Protein AF-S5TGA7-F1 (afdb_monomer)

Organism: NCBI:txid1224163

Sequence (76 aa):
MDPNDEREGIHLAAQATEAPLNDLMLRMLAQELPLLDSVDRGRVYEILREYQEAGGETITSQEQLPTEIRDLMDLY

Structure (mmCIF, N/CA/C/O backbone):
data_AF-S5TGA7-F1
#
_entry.id   AF-S5TGA7-F1
#
loop_
_atom_site.group_PDB
_atom_site.id
_atom_site.type_symbol
_atom_site.label_atom_id
_atom_site.label_alt_id
_atom_site.label_comp_id
_atom_site.label_asym_id
_atom_site.label_entity_id
_atom_site.label_seq_id
_atom_site.pdbx_PDB_ins_code
_atom_site.Cartn_x
_atom_site.Cartn_y
_atom_site.Cartn_z
_atom_site.occupancy
_atom_site.B_iso_or_equiv
_atom_site.auth_seq_id
_atom_site.auth_comp_id
_atom_site.auth_asym_id
_atom_site.auth_atom_id
_atom_site.pdbx_PDB_model_num
ATOM 1 N N . MET A 1 1 ? 24.264 3.779 -14.401 1.00 46.53 1 MET A N 1
ATOM 2 C CA . MET A 1 1 ? 23.247 4.372 -13.517 1.00 46.53 1 MET A CA 1
ATOM 3 C C . MET A 1 1 ? 22.190 4.904 -14.457 1.00 46.53 1 MET A C 1
ATOM 5 O O . MET A 1 1 ? 22.471 5.859 -15.175 1.00 46.53 1 MET A O 1
ATOM 9 N N . ASP A 1 2 ? 21.096 4.164 -14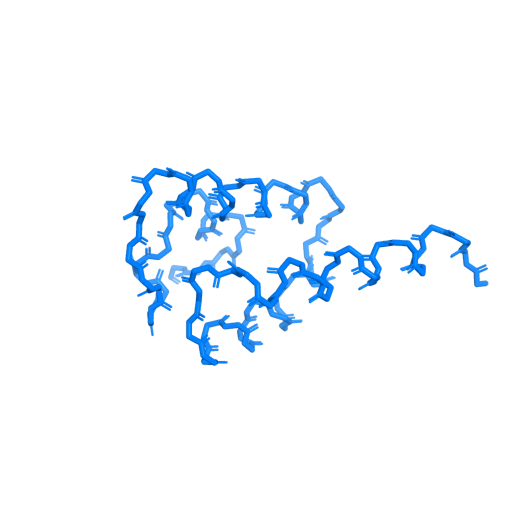.608 1.00 44.31 2 ASP A N 1
ATOM 10 C CA . ASP A 1 2 ? 20.037 4.494 -15.556 1.00 44.31 2 ASP A CA 1
ATOM 11 C C . ASP A 1 2 ? 19.176 5.632 -14.983 1.00 44.31 2 ASP A C 1
ATOM 13 O O . ASP A 1 2 ? 18.675 5.512 -13.867 1.00 44.31 2 ASP A O 1
ATOM 17 N N . PRO A 1 3 ? 18.952 6.734 -15.720 1.00 51.34 3 PRO A N 1
ATOM 18 C CA . PRO A 1 3 ? 18.226 7.918 -15.235 1.00 51.34 3 PRO A CA 1
ATOM 19 C C . PRO A 1 3 ? 16.708 7.696 -15.037 1.00 51.34 3 PRO A C 1
ATOM 21 O O . PRO A 1 3 ? 15.948 8.652 -14.835 1.00 51.34 3 PRO A O 1
ATOM 24 N N . ASN A 1 4 ? 16.239 6.449 -15.148 1.00 52.62 4 ASN A N 1
ATOM 25 C CA . ASN A 1 4 ? 14.877 6.038 -14.811 1.00 52.62 4 ASN A CA 1
ATOM 26 C C . ASN A 1 4 ? 14.759 5.527 -13.366 1.00 52.62 4 ASN A C 1
ATOM 28 O O . ASN A 1 4 ? 13.734 5.796 -12.745 1.00 52.62 4 ASN A O 1
ATOM 32 N N . ASP A 1 5 ? 15.803 4.910 -12.801 1.00 49.91 5 ASP A N 1
ATOM 33 C CA . ASP A 1 5 ? 15.776 4.377 -11.426 1.00 49.91 5 ASP A CA 1
ATOM 34 C C . ASP A 1 5 ? 15.602 5.489 -10.382 1.00 49.91 5 ASP A C 1
ATOM 36 O O . ASP A 1 5 ? 14.886 5.332 -9.396 1.00 49.91 5 ASP A O 1
ATOM 40 N N . GLU A 1 6 ? 16.215 6.654 -10.609 1.00 48.75 6 GLU A N 1
ATOM 41 C CA . GLU A 1 6 ? 16.132 7.794 -9.686 1.00 48.75 6 GLU A CA 1
ATOM 42 C C . GLU A 1 6 ? 14.729 8.423 -9.663 1.00 48.75 6 GLU A C 1
ATOM 44 O O . GLU A 1 6 ? 14.268 8.898 -8.623 1.00 48.75 6 GLU A O 1
ATOM 49 N N . ARG A 1 7 ? 14.026 8.404 -10.804 1.00 52.47 7 ARG A N 1
ATOM 50 C CA . ARG A 1 7 ? 12.655 8.922 -10.914 1.00 52.47 7 ARG A CA 1
ATOM 51 C C . ARG A 1 7 ? 11.635 7.947 -10.344 1.00 52.47 7 ARG A C 1
ATOM 53 O O . ARG A 1 7 ? 10.700 8.410 -9.696 1.00 52.47 7 ARG A O 1
ATOM 60 N N . GLU A 1 8 ? 11.843 6.640 -10.517 1.00 51.34 8 GLU A N 1
ATOM 61 C CA . GLU A 1 8 ? 11.068 5.633 -9.790 1.00 51.34 8 GLU A CA 1
ATOM 62 C C . GLU A 1 8 ? 11.290 5.800 -8.285 1.00 51.34 8 GLU A C 1
ATOM 64 O O . GLU A 1 8 ? 10.328 6.061 -7.576 1.00 51.34 8 GLU A O 1
ATOM 69 N N . GLY A 1 9 ? 12.533 5.811 -7.792 1.00 51.31 9 GLY A N 1
ATOM 70 C CA . GLY A 1 9 ? 12.839 5.931 -6.359 1.00 51.31 9 GLY A CA 1
ATOM 71 C C . GLY A 1 9 ? 12.153 7.108 -5.645 1.00 51.31 9 GLY A C 1
ATOM 72 O O . GLY A 1 9 ? 11.613 6.935 -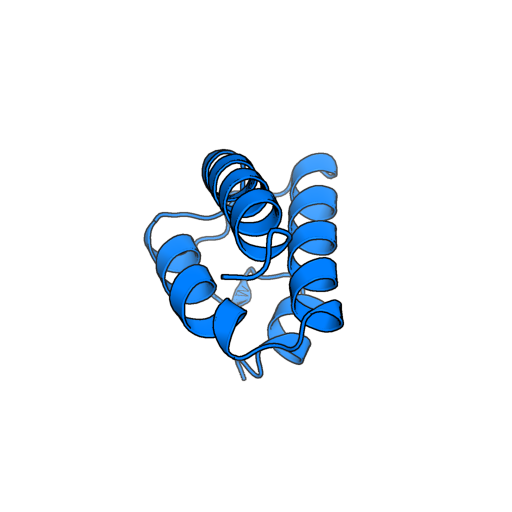4.551 1.00 51.31 9 GLY A O 1
ATOM 73 N N . ILE A 1 10 ? 12.099 8.286 -6.278 1.00 53.53 10 ILE A N 1
ATOM 74 C CA . ILE A 1 10 ? 11.394 9.466 -5.740 1.00 53.53 10 ILE A CA 1
ATOM 75 C C . ILE A 1 10 ? 9.869 9.259 -5.734 1.00 53.53 10 ILE A C 1
ATOM 77 O O . ILE A 1 10 ? 9.199 9.646 -4.776 1.00 53.53 10 ILE A O 1
ATOM 81 N N . HIS A 1 11 ? 9.312 8.623 -6.769 1.00 54.19 11 HIS A N 1
ATOM 82 C CA . HIS A 1 11 ? 7.884 8.303 -6.843 1.00 54.19 11 HIS A CA 1
ATOM 83 C C . HIS A 1 11 ? 7.481 7.229 -5.821 1.00 54.19 11 HIS A C 1
ATOM 85 O O . HIS A 1 11 ? 6.418 7.325 -5.214 1.00 54.19 11 HIS A O 1
ATOM 91 N N . LEU A 1 12 ? 8.332 6.224 -5.596 1.00 53.16 12 LEU A N 1
ATOM 92 C CA . LEU A 1 12 ? 8.106 5.151 -4.623 1.00 53.16 12 LEU A CA 1
ATOM 93 C C . LEU A 1 12 ? 8.142 5.698 -3.187 1.00 53.16 12 LEU A C 1
ATOM 95 O O . LEU A 1 12 ? 7.293 5.339 -2.378 1.00 53.16 12 LEU A O 1
ATOM 99 N N . ALA A 1 13 ? 9.077 6.605 -2.876 1.00 53.50 13 ALA A N 1
ATOM 100 C CA . ALA A 1 13 ? 9.186 7.227 -1.553 1.00 53.50 13 ALA A CA 1
ATOM 101 C C . ALA A 1 13 ? 8.004 8.161 -1.227 1.00 53.50 13 ALA A C 1
ATOM 103 O O . ALA A 1 13 ? 7.513 8.171 -0.096 1.00 53.50 13 ALA A O 1
ATOM 104 N N . ALA A 1 14 ? 7.519 8.918 -2.217 1.00 54.81 14 ALA A N 1
ATOM 105 C CA . ALA A 1 14 ? 6.322 9.743 -2.064 1.00 54.81 14 ALA A CA 1
ATOM 106 C C . ALA A 1 14 ? 5.071 8.877 -1.830 1.00 54.81 14 ALA A C 1
ATOM 108 O O . ALA A 1 14 ? 4.342 9.103 -0.868 1.00 54.81 14 ALA A O 1
ATOM 109 N N . GLN A 1 15 ? 4.882 7.823 -2.632 1.00 56.56 15 GLN A N 1
ATOM 110 C CA . GLN A 1 15 ? 3.756 6.893 -2.485 1.00 56.56 15 GLN A CA 1
ATOM 111 C C . GLN A 1 15 ? 3.812 6.088 -1.179 1.00 56.56 15 GLN A C 1
ATOM 113 O O . GLN A 1 15 ? 2.778 5.845 -0.572 1.00 56.56 15 GLN A O 1
ATOM 118 N N . ALA A 1 16 ? 5.003 5.725 -0.694 1.00 58.34 16 ALA A N 1
ATOM 119 C CA . ALA A 1 16 ? 5.187 5.056 0.596 1.00 58.34 16 ALA A CA 1
ATOM 120 C C . ALA A 1 16 ? 4.716 5.902 1.792 1.00 58.34 16 ALA A C 1
ATOM 122 O O . ALA A 1 16 ? 4.310 5.346 2.808 1.00 58.34 16 ALA A O 1
ATOM 123 N N . THR A 1 17 ? 4.769 7.233 1.676 1.00 58.19 17 THR A N 1
ATOM 124 C CA . THR A 1 17 ? 4.363 8.158 2.748 1.00 58.19 17 THR A CA 1
ATOM 125 C C . THR A 1 17 ? 2.836 8.298 2.840 1.00 58.19 17 THR A C 1
ATOM 127 O O . THR A 1 17 ? 2.316 8.629 3.901 1.00 58.19 17 THR A O 1
ATOM 130 N N . GLU A 1 18 ? 2.118 8.010 1.750 1.00 65.31 18 GLU A N 1
ATOM 131 C CA . GLU A 1 18 ? 0.655 8.136 1.641 1.00 65.31 18 GLU A CA 1
ATOM 132 C C . GLU A 1 18 ? -0.061 6.784 1.491 1.00 65.31 18 GLU A C 1
ATOM 134 O O . GLU A 1 18 ? -1.286 6.738 1.388 1.00 65.31 18 GLU A O 1
ATOM 139 N N . ALA A 1 19 ? 0.682 5.674 1.470 1.00 72.56 19 ALA A N 1
ATOM 140 C CA . ALA A 1 19 ? 0.103 4.350 1.320 1.00 72.56 19 ALA A CA 1
ATOM 141 C C . ALA A 1 19 ? -0.764 3.984 2.543 1.00 72.56 19 ALA A C 1
ATOM 143 O O . ALA A 1 19 ? -0.373 4.263 3.681 1.00 72.56 19 ALA A O 1
ATOM 144 N N . PRO A 1 20 ? -1.887 3.270 2.344 1.00 87.06 20 PRO A N 1
ATOM 145 C CA . PRO A 1 20 ? -2.769 2.807 3.414 1.00 87.06 20 PRO A CA 1
ATOM 146 C C . PRO A 1 20 ? -2.162 1.604 4.155 1.00 87.06 20 PRO A C 1
ATOM 148 O O . PRO A 1 20 ? -2.826 0.593 4.343 1.00 87.06 20 PRO A O 1
ATOM 151 N N . LEU A 1 21 ? -0.889 1.664 4.550 1.00 91.25 21 LEU A N 1
ATOM 152 C CA . LEU A 1 21 ? -0.135 0.565 5.158 1.00 91.25 21 LEU A CA 1
ATOM 153 C C . LEU A 1 21 ? 0.424 1.005 6.512 1.00 91.25 21 LEU A C 1
ATOM 155 O O . LEU A 1 21 ? 0.923 2.119 6.652 1.00 91.25 21 LEU A O 1
ATOM 159 N N . ASN A 1 22 ? 0.404 0.121 7.509 1.00 92.06 22 ASN A N 1
ATOM 160 C CA . ASN A 1 22 ? 1.187 0.349 8.724 1.00 92.06 22 ASN A CA 1
ATOM 161 C C . ASN A 1 22 ? 2.689 0.089 8.482 1.00 92.06 22 ASN A C 1
ATOM 163 O O . ASN A 1 22 ? 3.086 -0.486 7.468 1.00 92.06 22 ASN A O 1
ATOM 167 N N . ASP A 1 23 ? 3.531 0.442 9.456 1.00 89.06 23 ASP A N 1
ATOM 168 C CA . ASP A 1 23 ? 4.988 0.267 9.359 1.00 89.06 23 ASP A CA 1
ATOM 169 C C . ASP A 1 23 ? 5.423 -1.173 9.036 1.00 89.06 23 ASP A C 1
ATOM 171 O O . ASP A 1 23 ? 6.427 -1.383 8.355 1.00 89.06 23 ASP A O 1
ATOM 175 N N . LEU A 1 24 ? 4.694 -2.175 9.539 1.00 92.50 24 LEU A N 1
ATOM 176 C CA . LEU A 1 24 ? 4.990 -3.585 9.287 1.00 92.50 24 LEU A CA 1
ATOM 177 C C . LEU A 1 24 ? 4.756 -3.933 7.814 1.00 92.50 24 LEU A C 1
ATOM 179 O O . LEU A 1 24 ? 5.653 -4.460 7.154 1.00 92.50 24 LEU A O 1
ATOM 183 N N . MET A 1 25 ? 3.569 -3.609 7.303 1.00 93.25 25 MET A N 1
ATOM 184 C CA . MET A 1 25 ? 3.172 -3.890 5.928 1.00 93.25 25 MET A CA 1
ATOM 185 C C . MET A 1 25 ? 3.984 -3.070 4.930 1.00 93.25 25 MET A C 1
ATOM 187 O O . MET A 1 25 ? 4.369 -3.596 3.890 1.00 93.25 25 MET A O 1
ATOM 191 N N . LEU A 1 26 ? 4.336 -1.828 5.272 1.00 90.50 26 LEU A N 1
ATOM 192 C CA . LEU A 1 26 ? 5.218 -0.999 4.457 1.00 90.50 26 LEU A CA 1
ATOM 193 C C . LEU A 1 26 ? 6.615 -1.622 4.318 1.00 90.50 26 LEU A C 1
ATOM 195 O O . LEU A 1 26 ? 7.164 -1.673 3.220 1.00 90.50 26 LEU A O 1
ATOM 199 N N . ARG A 1 27 ? 7.191 -2.138 5.413 1.00 90.38 27 ARG A N 1
ATOM 200 C CA . ARG A 1 27 ? 8.489 -2.833 5.368 1.00 90.38 27 ARG A CA 1
ATOM 201 C C . ARG A 1 27 ? 8.421 -4.138 4.590 1.00 90.38 27 ARG A C 1
ATOM 203 O O . ARG A 1 27 ? 9.385 -4.455 3.901 1.00 90.38 27 ARG A O 1
ATOM 210 N N . MET A 1 28 ? 7.337 -4.900 4.727 1.00 91.75 28 MET A N 1
ATOM 211 C CA . MET A 1 28 ? 7.127 -6.120 3.945 1.00 91.75 28 MET A CA 1
ATOM 212 C C . MET A 1 28 ? 7.067 -5.776 2.455 1.00 91.75 28 MET A C 1
ATOM 214 O O . MET A 1 28 ? 7.845 -6.304 1.672 1.00 91.75 28 MET A O 1
ATOM 218 N N . LEU A 1 29 ? 6.231 -4.806 2.080 1.00 90.44 29 LEU A N 1
ATOM 219 C CA . LEU A 1 29 ? 6.110 -4.348 0.703 1.00 90.44 29 LEU A CA 1
ATOM 220 C C . 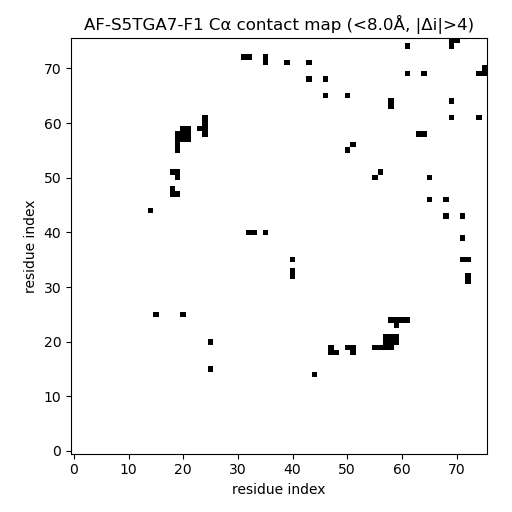LEU A 1 29 ? 7.462 -3.878 0.139 1.00 90.44 29 LEU A C 1
ATOM 222 O O . LEU A 1 29 ? 7.828 -4.253 -0.968 1.00 90.44 29 LEU A O 1
ATOM 226 N N . ALA A 1 30 ? 8.247 -3.126 0.913 1.00 88.50 30 ALA A N 1
ATOM 227 C CA . ALA A 1 30 ? 9.577 -2.679 0.498 1.00 88.50 30 ALA A CA 1
ATOM 228 C C . ALA A 1 30 ? 10.585 -3.825 0.256 1.00 88.50 30 ALA A C 1
ATOM 230 O O . ALA A 1 30 ? 11.536 -3.633 -0.499 1.00 88.50 30 ALA A O 1
ATOM 231 N N . GLN A 1 31 ? 10.402 -4.986 0.893 1.00 90.50 31 GLN A N 1
ATOM 232 C CA . GLN A 1 31 ? 11.244 -6.174 0.691 1.00 90.50 31 GLN A CA 1
ATOM 233 C C . GLN A 1 31 ? 10.815 -6.984 -0.535 1.00 90.50 31 GLN A C 1
ATOM 235 O O . GLN A 1 31 ? 11.672 -7.478 -1.261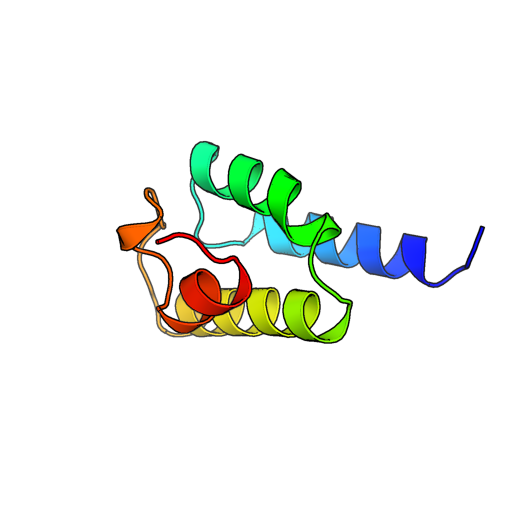 1.00 90.50 31 GLN A O 1
ATOM 240 N N . GLU A 1 32 ? 9.510 -7.074 -0.779 1.00 91.19 32 GLU A N 1
ATOM 241 C CA . GLU A 1 32 ? 8.935 -7.903 -1.842 1.00 91.19 32 GLU A CA 1
ATOM 242 C C . GLU A 1 32 ? 8.871 -7.185 -3.200 1.00 91.19 32 GLU A C 1
ATOM 244 O O . GLU A 1 32 ? 9.133 -7.786 -4.237 1.00 91.19 32 GLU A O 1
ATOM 249 N N . LEU A 1 33 ? 8.587 -5.876 -3.231 1.00 89.62 33 LEU A N 1
ATOM 250 C CA . LEU A 1 33 ? 8.459 -5.114 -4.484 1.00 89.62 33 LEU A CA 1
ATOM 251 C C . LEU A 1 33 ? 9.669 -5.197 -5.433 1.00 89.62 33 LEU A C 1
ATOM 253 O O . LEU A 1 33 ? 9.447 -5.209 -6.644 1.00 89.62 33 LEU A O 1
ATOM 257 N N . PRO A 1 34 ? 10.930 -5.230 -4.956 1.00 89.25 34 PRO A N 1
ATOM 258 C CA . PRO A 1 34 ? 12.090 -5.409 -5.830 1.00 89.25 34 PRO A CA 1
ATOM 259 C C . PRO A 1 34 ? 12.167 -6.783 -6.509 1.00 89.25 34 PRO A C 1
ATOM 261 O O . PRO A 1 34 ? 12.939 -6.935 -7.454 1.00 89.25 34 PRO A O 1
ATOM 264 N N . LEU A 1 35 ? 11.422 -7.778 -6.018 1.00 90.31 35 LEU A N 1
ATOM 265 C CA . LEU A 1 35 ? 11.355 -9.119 -6.605 1.00 90.31 35 LEU A CA 1
ATOM 266 C C . LEU A 1 35 ? 10.347 -9.189 -7.760 1.00 90.31 35 LEU A C 1
ATOM 268 O O . LEU A 1 35 ? 10.470 -10.065 -8.615 1.00 90.31 35 LEU A O 1
ATOM 272 N N . LEU A 1 36 ? 9.386 -8.262 -7.799 1.00 90.44 36 LEU A N 1
ATOM 273 C CA . LEU A 1 36 ? 8.412 -8.139 -8.880 1.00 90.44 36 LEU A CA 1
ATOM 274 C C . LEU A 1 36 ? 9.034 -7.501 -10.123 1.00 90.44 36 LEU A C 1
ATOM 276 O O . LEU A 1 36 ? 9.939 -6.658 -10.041 1.00 90.44 36 LEU A O 1
ATOM 280 N N . ASP A 1 37 ? 8.493 -7.847 -11.291 1.00 91.50 37 ASP A N 1
ATOM 281 C CA . ASP A 1 37 ? 8.820 -7.117 -12.508 1.00 91.50 37 ASP A CA 1
ATOM 282 C C . ASP A 1 37 ? 8.261 -5.678 -12.466 1.00 91.50 37 ASP A C 1
ATOM 284 O O . ASP A 1 37 ? 7.525 -5.273 -11.559 1.00 91.50 37 ASP A O 1
ATOM 288 N N . SER A 1 38 ? 8.674 -4.842 -13.419 1.00 84.81 38 SER A N 1
ATOM 289 C CA . SER A 1 38 ? 8.259 -3.436 -13.437 1.00 84.81 38 SER A CA 1
ATOM 290 C C . SER A 1 38 ? 6.760 -3.243 -13.692 1.00 84.81 38 SER A C 1
ATOM 292 O O . SER A 1 38 ? 6.211 -2.226 -13.263 1.00 84.81 38 SER A O 1
ATOM 294 N N . VAL A 1 39 ? 6.100 -4.184 -14.372 1.00 90.81 39 VAL A N 1
ATOM 295 C CA . VAL A 1 39 ? 4.663 -4.128 -14.670 1.00 90.81 39 VAL A CA 1
ATOM 296 C C . VAL A 1 39 ? 3.873 -4.447 -13.406 1.00 90.81 39 VAL A C 1
ATOM 298 O O . VAL A 1 39 ? 3.029 -3.647 -12.996 1.00 90.81 39 VAL A O 1
ATOM 301 N N . ASP A 1 40 ? 4.212 -5.548 -12.744 1.00 92.25 40 ASP A N 1
ATOM 302 C CA . ASP A 1 40 ? 3.565 -6.010 -11.519 1.00 92.25 40 ASP A CA 1
ATOM 303 C C . ASP A 1 40 ? 3.775 -5.015 -10.375 1.00 92.25 40 ASP A C 1
ATOM 305 O O . ASP A 1 40 ? 2.828 -4.653 -9.674 1.00 92.25 40 ASP A O 1
ATOM 309 N N . ARG A 1 41 ? 4.989 -4.462 -10.238 1.00 90.81 41 ARG A N 1
ATOM 310 C CA . ARG A 1 41 ? 5.265 -3.391 -9.270 1.00 90.81 41 ARG A CA 1
ATOM 311 C C . ARG A 1 41 ? 4.375 -2.171 -9.508 1.00 90.81 41 ARG A C 1
ATOM 313 O O . ARG A 1 41 ? 3.822 -1.628 -8.554 1.00 90.81 41 ARG A O 1
ATOM 320 N N . GLY A 1 42 ? 4.220 -1.743 -10.763 1.00 88.06 42 GLY A N 1
ATOM 321 C CA . GLY A 1 42 ? 3.320 -0.643 -11.119 1.00 88.06 42 GLY A CA 1
ATOM 322 C C . GLY A 1 42 ? 1.867 -0.939 -10.744 1.00 88.06 42 GLY A C 1
ATOM 323 O O . GLY A 1 42 ? 1.187 -0.078 -10.180 1.00 88.06 42 GLY A O 1
ATOM 324 N N . ARG A 1 43 ? 1.420 -2.177 -10.983 1.00 92.81 43 ARG A N 1
ATOM 325 C CA . ARG A 1 43 ? 0.063 -2.624 -10.661 1.00 92.81 43 ARG A CA 1
ATOM 326 C C . ARG A 1 43 ? -0.211 -2.619 -9.157 1.00 92.81 43 ARG A C 1
ATOM 328 O O . ARG A 1 43 ? -1.269 -2.157 -8.740 1.00 92.81 43 ARG A O 1
ATOM 335 N N . VAL A 1 44 ? 0.750 -3.036 -8.332 1.00 91.94 44 VAL A N 1
ATOM 336 C CA . VAL A 1 44 ? 0.621 -2.981 -6.865 1.00 91.94 44 VAL A CA 1
ATOM 337 C C . VAL A 1 44 ? 0.373 -1.551 -6.374 1.00 91.94 44 VAL A C 1
ATOM 339 O O . VAL A 1 44 ? -0.528 -1.328 -5.565 1.00 91.94 44 VAL A O 1
ATOM 342 N N . TYR A 1 45 ? 1.118 -0.566 -6.884 1.00 89.62 45 TYR A N 1
ATOM 343 C CA . TYR A 1 45 ? 0.912 0.836 -6.507 1.00 89.62 45 TYR A CA 1
ATOM 344 C C . TYR A 1 45 ? -0.444 1.383 -6.941 1.00 89.62 45 TYR A C 1
ATOM 346 O O . TYR A 1 45 ? -1.089 2.099 -6.175 1.00 89.62 45 TYR A O 1
ATOM 354 N N . GLU A 1 46 ? -0.890 1.031 -8.145 1.00 90.69 46 GLU A N 1
ATOM 355 C CA . GLU A 1 46 ? -2.211 1.411 -8.637 1.00 90.69 46 GLU A CA 1
ATOM 356 C C . GLU A 1 46 ? -3.319 0.878 -7.724 1.00 90.69 46 GLU A C 1
ATOM 358 O O . GLU A 1 46 ? -4.166 1.654 -7.286 1.00 90.69 46 GLU A O 1
ATOM 363 N N . ILE A 1 47 ? -3.261 -0.404 -7.355 1.00 93.44 47 ILE A N 1
ATOM 364 C CA . ILE A 1 47 ? -4.256 -1.025 -6.473 1.00 93.44 47 ILE A CA 1
ATOM 365 C C . ILE A 1 47 ? -4.246 -0.375 -5.081 1.00 93.44 47 ILE A C 1
ATOM 367 O O . ILE A 1 47 ? -5.307 -0.109 -4.516 1.00 93.44 47 ILE A O 1
ATOM 371 N N . LEU A 1 48 ? -3.066 -0.092 -4.514 1.00 91.19 48 LEU A N 1
ATOM 372 C CA . LEU A 1 48 ? -2.963 0.593 -3.218 1.00 91.19 48 LEU A CA 1
ATOM 373 C C . LEU A 1 48 ? -3.562 2.002 -3.268 1.00 91.19 48 LEU A C 1
ATOM 375 O O . LEU A 1 48 ? -4.244 2.409 -2.325 1.00 91.19 48 LEU A O 1
ATOM 379 N N . ARG A 1 49 ? -3.342 2.732 -4.367 1.00 88.75 49 ARG A N 1
ATOM 380 C CA . ARG A 1 49 ? -3.944 4.049 -4.587 1.00 88.75 49 ARG A CA 1
ATOM 381 C C . ARG A 1 49 ? -5.462 3.949 -4.705 1.00 88.75 49 ARG A C 1
ATOM 383 O O . ARG A 1 49 ? -6.158 4.673 -4.005 1.00 88.75 49 ARG A O 1
ATOM 390 N N . GLU A 1 50 ? -5.977 3.045 -5.536 1.00 90.19 50 GLU A N 1
ATOM 391 C CA . GLU A 1 50 ? -7.422 2.830 -5.707 1.00 90.19 50 GLU A CA 1
ATOM 392 C C . GLU A 1 50 ? -8.100 2.457 -4.381 1.00 90.19 50 GLU A C 1
ATOM 394 O O . GLU A 1 50 ? -9.162 2.982 -4.048 1.00 90.19 50 GLU A O 1
ATOM 399 N N . TYR A 1 51 ? -7.464 1.597 -3.583 1.00 90.75 51 TYR A N 1
ATOM 400 C CA . TYR A 1 51 ? -7.950 1.227 -2.255 1.00 90.75 51 TYR A CA 1
ATOM 401 C C . TYR A 1 51 ? -7.994 2.436 -1.303 1.00 90.75 51 TYR A C 1
ATOM 403 O O . TYR A 1 51 ? -8.984 2.633 -0.594 1.00 90.75 51 TYR A O 1
ATOM 411 N N . GLN A 1 52 ? -6.961 3.285 -1.314 1.00 88.12 52 GLN A N 1
ATOM 412 C CA . GLN A 1 52 ? -6.931 4.525 -0.533 1.00 88.12 52 GLN A CA 1
ATOM 413 C C . GLN A 1 52 ? -8.005 5.525 -0.994 1.00 88.12 52 GLN A C 1
ATOM 415 O O . GLN A 1 52 ? -8.668 6.141 -0.156 1.00 88.12 52 GLN A O 1
ATOM 420 N N . GLU A 1 53 ? -8.205 5.676 -2.305 1.00 88.81 53 GLU A N 1
ATOM 421 C CA . GLU A 1 53 ? -9.223 6.548 -2.910 1.00 88.81 53 GLU A CA 1
ATOM 422 C C . GLU A 1 53 ? -10.650 6.068 -2.613 1.00 88.81 53 GLU A C 1
ATOM 424 O O . GLU A 1 53 ? -11.550 6.884 -2.406 1.00 88.81 53 GLU A O 1
ATOM 429 N N . ALA A 1 54 ? -10.853 4.753 -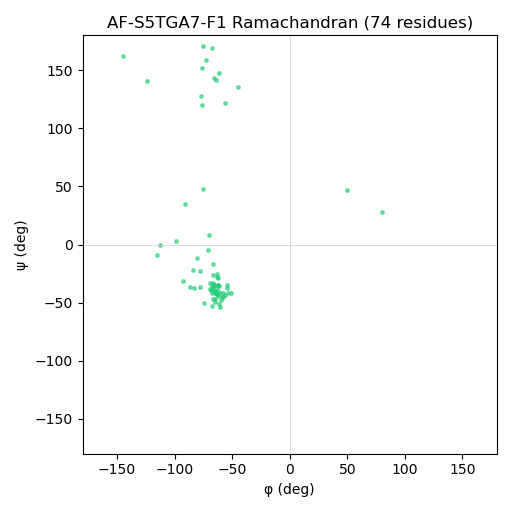2.511 1.00 90.56 54 ALA A N 1
ATOM 430 C CA . ALA A 1 54 ? -12.111 4.150 -2.077 1.00 90.56 54 ALA A CA 1
ATOM 431 C C . ALA A 1 54 ? -12.397 4.341 -0.572 1.00 90.56 54 ALA A C 1
ATOM 433 O O . ALA A 1 54 ? -13.475 3.969 -0.104 1.00 90.56 54 ALA A O 1
ATOM 434 N N . GLY A 1 55 ? -11.462 4.925 0.188 1.00 89.44 55 GLY A N 1
ATOM 435 C CA . GLY A 1 55 ? -11.587 5.134 1.631 1.00 89.44 55 GLY A CA 1
ATOM 436 C C . GLY A 1 55 ? -11.280 3.885 2.458 1.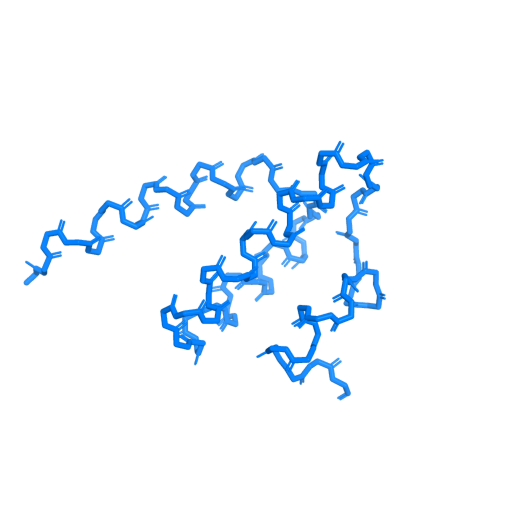00 89.44 55 GLY A C 1
ATOM 437 O O . GLY A 1 55 ? -11.838 3.725 3.542 1.00 89.44 55 GLY A O 1
ATOM 438 N N . GLY A 1 56 ? -10.432 2.992 1.942 1.00 87.50 56 GLY A N 1
ATOM 439 C CA . GLY A 1 56 ? -9.996 1.797 2.653 1.00 87.50 56 GLY A CA 1
ATOM 440 C C . GLY A 1 56 ? -9.237 2.110 3.949 1.00 87.50 56 GLY A C 1
ATOM 441 O O . GLY A 1 56 ? -8.533 3.115 4.062 1.00 87.50 56 GLY A O 1
ATOM 442 N N . 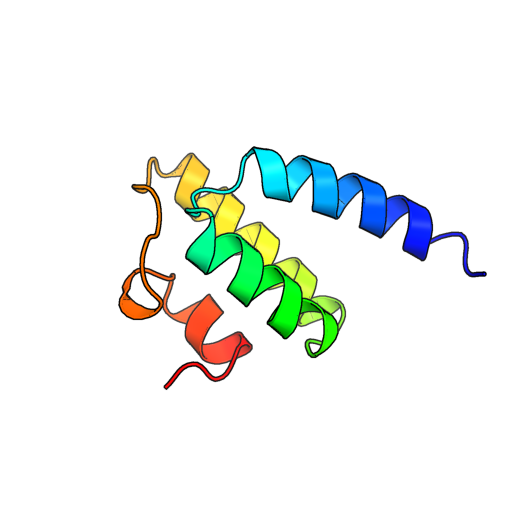GLU A 1 57 ? -9.388 1.237 4.944 1.00 92.50 57 GLU A N 1
ATOM 443 C CA . GLU A 1 57 ? -8.699 1.349 6.235 1.00 92.50 57 GLU A CA 1
ATOM 44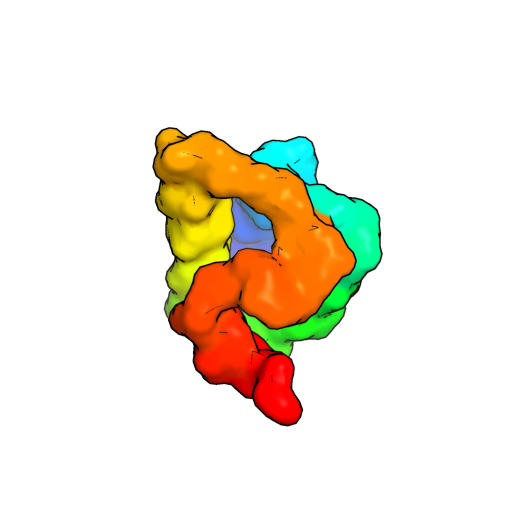4 C C . GLU A 1 57 ? -7.213 1.000 6.112 1.00 92.50 57 GLU A C 1
ATOM 446 O O . GLU A 1 57 ? -6.813 0.266 5.209 1.00 92.50 57 GLU A O 1
ATOM 451 N N . THR A 1 58 ? -6.392 1.461 7.058 1.00 93.00 58 THR A N 1
ATOM 452 C CA . THR A 1 58 ? -4.976 1.088 7.113 1.00 93.00 58 THR A CA 1
ATOM 453 C C . THR A 1 58 ? -4.810 -0.430 7.181 1.00 93.00 58 THR A C 1
ATOM 455 O O . THR A 1 58 ? -5.271 -1.085 8.113 1.00 93.00 58 THR A O 1
ATOM 458 N N . ILE A 1 59 ? -4.088 -0.977 6.211 1.00 94.31 59 ILE A N 1
ATOM 459 C CA . ILE A 1 59 ? -3.746 -2.386 6.097 1.00 94.31 59 ILE A CA 1
ATOM 460 C C . ILE A 1 59 ? -2.639 -2.686 7.108 1.00 94.31 59 ILE A C 1
ATOM 462 O O . ILE A 1 59 ? -1.546 -2.111 7.088 1.00 94.31 59 ILE A O 1
ATOM 466 N N . THR A 1 60 ? -2.947 -3.599 8.019 1.00 94.50 60 THR A N 1
ATOM 467 C CA . THR A 1 60 ? -2.094 -3.998 9.143 1.00 94.50 60 THR A CA 1
ATOM 468 C C . THR A 1 60 ? -1.627 -5.448 9.070 1.00 94.50 60 THR A C 1
ATOM 470 O O . THR A 1 60 ? -0.754 -5.839 9.847 1.00 94.50 60 THR A O 1
ATOM 473 N N . SER A 1 61 ? -2.172 -6.229 8.134 1.00 94.75 61 SER A N 1
ATOM 474 C CA . SER A 1 61 ? -1.829 -7.630 7.887 1.00 94.75 61 SER A CA 1
ATOM 475 C C . SER A 1 61 ? -1.906 -7.972 6.394 1.00 94.75 61 SER A C 1
ATOM 477 O O . SER A 1 61 ? -2.548 -7.269 5.615 1.00 94.75 61 SER A O 1
ATOM 479 N N . GLN A 1 62 ? -1.278 -9.082 5.994 1.00 93.38 62 GLN A N 1
ATOM 480 C CA . GLN A 1 62 ? -1.324 -9.578 4.611 1.00 93.38 62 GLN A CA 1
ATOM 481 C C . GLN A 1 62 ? -2.743 -9.946 4.163 1.00 93.38 62 GLN A C 1
ATOM 483 O O . GLN A 1 62 ? -3.114 -9.703 3.020 1.00 93.38 62 GLN A O 1
ATOM 488 N N . GLU A 1 63 ? -3.569 -10.474 5.069 1.00 93.88 63 GLU A N 1
ATOM 489 C CA . GLU A 1 63 ? -4.954 -10.865 4.773 1.00 93.88 63 GLU A CA 1
ATOM 490 C C . GLU A 1 63 ? -5.836 -9.676 4.366 1.00 93.88 63 GLU A C 1
ATOM 492 O O . GLU A 1 63 ? -6.790 -9.858 3.611 1.00 93.88 63 GLU A O 1
ATOM 497 N N . GLN A 1 64 ? -5.502 -8.474 4.851 1.00 94.56 64 GLN A N 1
ATOM 498 C CA . GLN A 1 64 ? -6.196 -7.223 4.540 1.00 94.56 64 GLN A CA 1
ATOM 499 C C . GLN A 1 64 ? -5.783 -6.625 3.189 1.00 94.56 64 GLN A C 1
ATOM 501 O O . GLN A 1 64 ? -6.440 -5.698 2.716 1.00 94.56 64 GLN A O 1
ATOM 506 N N . LEU A 1 65 ? -4.714 -7.127 2.558 1.00 94.25 65 LEU A N 1
ATOM 507 C CA . LEU A 1 65 ? -4.338 -6.672 1.225 1.00 94.25 65 LEU A CA 1
ATOM 508 C C . LEU A 1 65 ? -5.435 -7.041 0.214 1.00 94.25 65 LEU A C 1
ATOM 510 O O . LEU A 1 65 ? -5.986 -8.149 0.271 1.00 94.25 65 LEU A O 1
ATOM 514 N N . PRO A 1 66 ? -5.714 -6.156 -0.757 1.00 94.81 66 PRO A N 1
ATOM 515 C CA . PRO A 1 66 ? -6.467 -6.509 -1.951 1.00 94.81 66 PRO A CA 1
ATOM 516 C C . PRO A 1 66 ? -5.974 -7.832 -2.543 1.00 94.81 66 PRO A C 1
ATOM 518 O O . PRO A 1 66 ? -4.769 -8.062 -2.643 1.00 94.81 66 PRO A O 1
ATOM 521 N N . THR A 1 67 ? -6.910 -8.703 -2.929 1.00 95.31 67 THR A N 1
ATOM 522 C CA . THR A 1 67 ? -6.598 -10.078 -3.366 1.00 95.31 67 THR A CA 1
ATOM 523 C C . THR A 1 67 ? -5.555 -10.106 -4.476 1.00 95.31 67 THR A C 1
ATOM 525 O O . THR A 1 67 ? -4.606 -10.874 -4.388 1.00 95.31 67 THR A O 1
ATOM 528 N N . GLU A 1 68 ? -5.670 -9.190 -5.434 1.00 95.38 68 GLU A N 1
ATOM 529 C CA . GLU A 1 68 ? -4.739 -9.071 -6.553 1.00 95.38 68 GLU A CA 1
ATOM 530 C C . GLU A 1 68 ? -3.298 -8.767 -6.102 1.00 95.38 68 GLU A C 1
ATOM 532 O O . GLU A 1 68 ? -2.362 -9.326 -6.657 1.00 95.38 68 GLU A O 1
ATOM 537 N N . ILE A 1 69 ? -3.088 -7.969 -5.046 1.00 94.44 69 ILE A N 1
ATOM 538 C CA . ILE A 1 69 ? -1.735 -7.733 -4.508 1.00 94.44 69 ILE A CA 1
ATOM 539 C C . ILE A 1 69 ? -1.158 -9.022 -3.917 1.00 94.44 69 ILE A C 1
ATOM 541 O O . ILE A 1 69 ? 0.019 -9.311 -4.110 1.00 94.44 69 ILE A O 1
ATOM 545 N N . ARG A 1 70 ? -1.976 -9.815 -3.216 1.00 94.75 70 ARG A N 1
ATOM 546 C CA . ARG A 1 70 ? -1.525 -11.094 -2.643 1.00 94.75 70 ARG A CA 1
ATOM 547 C C . ARG A 1 70 ? -1.172 -12.108 -3.727 1.00 94.75 70 ARG A C 1
ATOM 549 O O . ARG A 1 70 ? -0.232 -12.863 -3.529 1.00 94.75 70 ARG A O 1
ATOM 556 N N . ASP A 1 71 ? -1.898 -12.097 -4.846 1.00 95.19 71 ASP A N 1
ATOM 557 C CA . ASP A 1 71 ? -1.605 -12.935 -6.013 1.00 95.19 71 ASP A CA 1
ATOM 558 C C . ASP A 1 71 ? -0.282 -12.524 -6.672 1.00 95.19 71 ASP A C 1
ATOM 560 O O . ASP A 1 71 ? 0.563 -13.375 -6.932 1.00 95.19 71 ASP A O 1
ATOM 564 N N . LEU A 1 72 ? -0.079 -11.220 -6.896 1.00 94.31 72 LEU A N 1
ATOM 565 C CA . LEU A 1 72 ? 1.153 -10.686 -7.490 1.00 94.31 72 LEU A CA 1
ATOM 566 C C . LEU A 1 72 ? 2.385 -10.977 -6.625 1.00 94.31 72 LEU A C 1
ATOM 568 O O . LEU A 1 72 ? 3.471 -11.195 -7.149 1.00 94.31 72 LEU A O 1
ATOM 572 N N . MET A 1 73 ? 2.214 -10.973 -5.303 1.00 92.00 73 MET A N 1
ATOM 573 C CA . MET A 1 73 ? 3.292 -11.147 -4.328 1.00 92.00 73 MET A CA 1
ATOM 574 C C . MET A 1 73 ? 3.401 -12.577 -3.769 1.00 92.00 73 MET A C 1
ATOM 576 O O . MET A 1 73 ? 4.220 -12.801 -2.884 1.00 92.00 73 MET A O 1
ATOM 580 N N . ASP A 1 74 ? 2.580 -13.521 -4.246 1.00 92.06 74 ASP A N 1
ATOM 581 C CA . ASP A 1 74 ? 2.540 -14.925 -3.796 1.00 92.06 74 ASP A CA 1
ATOM 582 C C . AS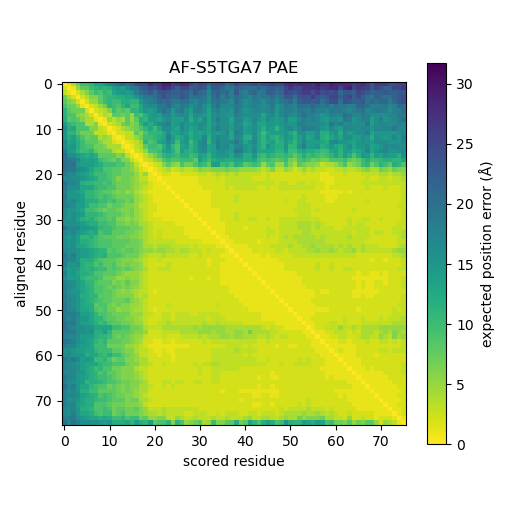P A 1 74 ? 2.457 -15.092 -2.256 1.00 92.06 74 ASP A C 1
ATOM 584 O O . ASP A 1 74 ? 3.202 -15.851 -1.640 1.00 92.06 74 ASP A O 1
ATOM 588 N N . LEU A 1 75 ? 1.556 -14.342 -1.604 1.00 87.38 75 LEU A N 1
ATOM 589 C CA . LEU A 1 75 ? 1.451 -14.241 -0.132 1.00 87.38 75 LEU A CA 1
ATOM 590 C C . LEU A 1 75 ? 0.496 -15.276 0.515 1.00 87.38 75 LEU A C 1
ATOM 592 O O . LEU A 1 75 ? -0.196 -14.940 1.481 1.00 87.38 75 LEU A O 1
ATOM 596 N N . TYR A 1 76 ? 0.408 -16.500 -0.022 1.00 81.25 76 TYR A N 1
ATOM 597 C CA . TYR A 1 76 ? -0.534 -17.552 0.422 1.00 81.25 76 TYR A CA 1
ATOM 598 C C . TYR A 1 76 ? 0.060 -18.622 1.346 1.00 81.25 76 TYR A C 1
ATOM 600 O O . TYR A 1 76 ? 1.258 -18.956 1.222 1.00 81.25 76 TYR A O 1
#

Mean predicted aligned error: 6.76 Å

Foldseek 3Di:
DDPVVVVVVVVLVVLLVVFLEDPVVSVVCVVQLVVADPVLSVVQSVQRVVCVVVVHHRDYDPVSDDPSNCVRRVVD

pLDDT: mean 81.98, std 16.54, range [44.31, 95.38]

Nearest PDB structures (foldseek):
  5cs0-assembly1_A  TM=6.845E-01  e=5.313E+00  Saccharomyces cerevisiae S288C
  9fbw-assembly1_U  TM=4.696E-01  e=6.481E+00  Saccharomyces cerevisiae S288C

Solvent-accessible surface area (backbone atoms only — not comparable to full-atom values): 4554 Å² total; per-residue (Å²): 136,63,87,59,59,63,57,47,53,56,52,52,56,55,49,64,75,70,46,47,49,36,76,68,45,46,52,49,47,68,65,50,48,79,76,43,54,77,66,57,40,51,49,46,53,51,52,48,48,52,41,46,74,73,66,52,71,70,27,74,52,78,86,65,46,59,67,68,52,38,63,77,65,67,71,123

Secondary structure (DSSP, 8-state):
--TTHHHHHHHHHHHHHHSSB-HHHHHHHHHHGGGS-HHHHHHHHHHHHHHHHTTPPPB-SGGGS-HHHHHHTT--

Radius of gyration: 12.16 Å; Cα contacts (8 Å, |Δi|>4): 47; chains: 1; bounding box: 35×27×25 Å